Protein AF-X6LH09-F1 (afdb_monomer)

Sequence (160 aa):
MDRQKTDFEKTGRELENAKLELERIRMELEKTKHESTEANTELEKLKNELQKITLQFETSKHAEQWPEDTKAELKTTKTELERARIEMSKVRANLEKVNNESAKADIESKNDKNELKKVTTELEIASTKTKHTEKELGDAKKELGDAKEELKEVKDNLKK

Mean predicted aligned error: 7.69 Å

Secondary structure (DSSP, 8-state):
-HHHHHHHHHHHHHHHHHHHHHHHHHHHHHHHHHHHHHHHHHHHHHHHHHHHHHHHHHHHTTSS---HHHHHHHHHHHHHHHHHHHHHHHHHHHHHHHHHHHHHHHHHHHHHHHHHHHHHHHHHHHHHHHHHHHHHHHHHHHHHHHHHHHHHHHHHHTT-

Radius of gyration: 39.2 Å; Cα contacts (8 Å, |Δi|>4): 68; chains: 1; bounding box: 100×14×109 Å

Solvent-accessible surface area (backbone atoms only — not comparable to full-atom values): 8402 Å² total; per-residue (Å²): 110,69,66,60,52,52,50,46,56,49,39,52,50,50,36,50,52,36,50,54,50,42,53,53,41,51,53,52,42,54,52,41,52,50,54,45,54,52,42,51,51,52,45,54,50,42,52,52,50,47,52,52,50,50,52,53,51,61,59,34,64,76,64,88,58,79,58,67,65,60,57,50,49,51,52,49,44,53,51,50,44,51,51,43,52,52,52,43,52,52,42,52,54,50,43,53,50,44,50,55,51,44,55,50,39,53,50,50,37,52,48,35,52,51,51,41,51,50,48,50,53,53,48,52,54,48,51,53,52,50,57,50,53,54,49,53,52,50,53,52,53,49,53,55,49,52,54,52,52,54,53,49,52,55,55,57,58,76,74,111

Organism: Reticulomyxa filosa (NCBI:txid46433)

Foldseek 3Di:
DVVLVVVLVVLVVQLVVLVVVLVVLVVVLVVLVVVLVVLVVVLVVLVVVLVVLVVVQVVCVVVPDGDVVSVVVNVVSVVVNVVSVVVSVVSVVVNVVSVVVSVVSVVSSVVSVVVSVVSVVVVVVVVVVVVVVVVVVVVVVVVVVVVVVVVVVVVVVVVD

Structure (mmCIF, N/CA/C/O backbone):
data_AF-X6LH09-F1
#
_entry.id   AF-X6LH09-F1
#
loop_
_atom_site.group_PDB
_atom_site.id
_atom_site.type_symbol
_atom_site.label_atom_id
_atom_site.label_alt_id
_atom_site.label_comp_id
_atom_site.label_asym_id
_atom_site.label_entity_id
_atom_site.label_seq_id
_atom_site.pdbx_PDB_ins_code
_atom_site.Cartn_x
_atom_site.Cartn_y
_atom_site.Cartn_z
_atom_site.occupancy
_atom_site.B_iso_or_equiv
_atom_site.auth_seq_id
_atom_site.auth_comp_id
_atom_site.auth_asym_id
_atom_site.auth_atom_id
_atom_site.pdbx_PDB_model_num
ATOM 1 N N . MET A 1 1 ? -27.414 4.036 26.917 1.00 62.81 1 MET A N 1
ATOM 2 C CA . MET A 1 1 ? -27.232 2.808 26.118 1.00 62.81 1 MET A CA 1
ATOM 3 C C . MET A 1 1 ? -27.144 3.137 24.628 1.00 62.81 1 MET A C 1
ATOM 5 O O . MET A 1 1 ? -26.163 2.742 24.015 1.00 62.81 1 MET A O 1
ATOM 9 N N . ASP A 1 2 ? -28.055 3.952 24.079 1.00 78.25 2 ASP A N 1
ATOM 10 C CA . ASP A 1 2 ? -28.040 4.315 22.646 1.00 78.25 2 ASP A CA 1
ATOM 11 C C . ASP A 1 2 ? -26.740 4.967 22.167 1.00 78.25 2 ASP A C 1
ATOM 13 O O . ASP A 1 2 ? -26.177 4.521 21.178 1.00 78.25 2 ASP A O 1
ATOM 17 N N . ARG A 1 3 ? -26.196 5.942 22.908 1.00 81.94 3 ARG A N 1
ATOM 18 C CA . ARG A 1 3 ? -24.953 6.630 22.512 1.00 81.94 3 ARG A CA 1
ATOM 19 C C . ARG A 1 3 ? -23.732 5.699 22.427 1.00 81.94 3 ARG A C 1
ATOM 21 O O . ARG A 1 3 ? -22.954 5.783 21.490 1.00 81.94 3 ARG A O 1
ATOM 28 N N . GLN A 1 4 ? -23.588 4.770 23.371 1.00 83.38 4 GLN A N 1
ATOM 29 C CA . GLN A 1 4 ? -22.471 3.812 23.369 1.00 83.38 4 GLN A CA 1
ATOM 30 C C . GLN A 1 4 ? -22.614 2.771 22.257 1.00 83.38 4 GLN A C 1
ATOM 32 O O . GLN A 1 4 ? -21.624 2.358 21.660 1.00 83.38 4 GLN A O 1
ATOM 37 N N . LYS A 1 5 ? -23.852 2.365 21.955 1.00 85.12 5 LYS A N 1
ATOM 38 C CA . LYS A 1 5 ? -24.136 1.474 20.832 1.00 85.12 5 LYS A CA 1
ATOM 39 C C . LYS A 1 5 ? -23.815 2.153 19.498 1.00 85.12 5 LYS A C 1
ATOM 41 O O . LYS A 1 5 ? -23.162 1.543 18.659 1.00 85.12 5 LYS A O 1
ATOM 46 N N . THR A 1 6 ? -24.202 3.420 19.331 1.00 89.19 6 THR A N 1
ATOM 47 C CA . THR A 1 6 ? -23.868 4.186 18.123 1.00 89.19 6 THR A CA 1
ATOM 48 C C . THR A 1 6 ? -22.366 4.403 17.974 1.00 89.19 6 THR A C 1
ATOM 50 O O . THR A 1 6 ? -21.855 4.314 16.861 1.00 89.19 6 THR A O 1
ATOM 53 N N . ASP A 1 7 ? -21.648 4.637 19.076 1.00 89.06 7 ASP A N 1
ATOM 54 C CA . ASP A 1 7 ? -20.192 4.801 19.047 1.00 89.06 7 ASP A CA 1
ATOM 55 C C . ASP A 1 7 ? -19.497 3.483 18.648 1.00 89.06 7 ASP A C 1
ATOM 57 O O . ASP A 1 7 ? -18.641 3.491 17.767 1.00 89.06 7 ASP A O 1
ATOM 61 N N . PHE A 1 8 ? -19.933 2.335 19.186 1.00 90.94 8 PHE A N 1
ATOM 62 C CA . PHE A 1 8 ? -19.435 1.011 18.780 1.00 90.94 8 PHE A CA 1
ATOM 63 C C . PHE A 1 8 ? -19.670 0.722 17.289 1.00 90.94 8 PHE A C 1
ATOM 65 O O . PHE A 1 8 ? -18.760 0.287 16.582 1.00 90.94 8 PHE A O 1
ATOM 72 N N . GLU A 1 9 ? -20.883 0.982 16.793 1.00 91.94 9 GLU A N 1
ATOM 73 C CA . GLU A 1 9 ? -21.228 0.796 15.378 1.00 91.94 9 GLU A CA 1
ATOM 74 C C . GLU A 1 9 ? -20.391 1.700 14.462 1.00 91.94 9 GLU A C 1
ATOM 76 O O . GLU A 1 9 ? -19.973 1.274 13.381 1.00 91.94 9 GLU A O 1
ATOM 81 N N . LYS A 1 10 ? -20.116 2.935 14.898 1.00 91.94 10 LYS A N 1
ATOM 82 C CA . LYS A 1 10 ? -19.271 3.879 14.167 1.00 91.94 10 LYS A CA 1
ATOM 83 C C . LYS A 1 10 ? -17.823 3.390 14.092 1.00 91.94 10 LYS A C 1
ATOM 85 O O . LYS A 1 10 ? -17.309 3.263 12.983 1.00 91.94 10 LYS A O 1
ATOM 90 N N . THR A 1 11 ? -17.203 3.042 15.221 1.00 92.75 11 THR A N 1
ATOM 91 C CA . THR A 1 11 ? -15.816 2.541 15.249 1.00 92.75 11 THR A CA 1
ATOM 92 C C . THR A 1 11 ? -15.672 1.224 14.482 1.00 92.75 11 THR A C 1
ATOM 94 O O . THR A 1 11 ? -14.676 1.000 13.800 1.00 92.75 11 THR A O 1
ATOM 97 N N . GLY A 1 12 ? -16.689 0.355 14.521 1.00 93.00 12 GLY A N 1
ATOM 98 C CA . GLY A 1 12 ? -16.714 -0.865 13.714 1.00 93.00 12 GLY A CA 1
ATOM 99 C C . GLY A 1 12 ? -16.715 -0.584 12.207 1.00 93.00 12 GLY A C 1
ATOM 100 O O . GLY A 1 12 ? -16.028 -1.272 11.452 1.00 93.00 12 GLY A O 1
ATOM 101 N N . ARG A 1 13 ? -17.444 0.449 11.766 1.00 94.38 13 ARG A N 1
ATOM 102 C CA . ARG A 1 13 ? -17.461 0.883 10.361 1.00 94.38 13 ARG A CA 1
ATOM 103 C C . ARG A 1 13 ? -16.140 1.519 9.936 1.00 94.38 13 ARG A C 1
ATOM 105 O O . ARG A 1 13 ? -15.680 1.251 8.832 1.00 94.38 13 ARG A O 1
ATOM 112 N N . GLU A 1 14 ? -15.539 2.335 10.796 1.00 93.19 14 GLU A N 1
ATOM 113 C CA . GLU A 1 14 ? -14.218 2.934 10.561 1.00 93.19 14 GLU A CA 1
ATOM 114 C C . GLU A 1 14 ? -13.153 1.843 10.379 1.00 93.19 14 GLU A C 1
ATOM 116 O O . GLU A 1 14 ? -12.473 1.828 9.355 1.00 93.19 14 GLU A O 1
ATOM 121 N N . LEU A 1 15 ? -13.126 0.842 11.268 1.00 93.81 15 LEU A N 1
ATOM 122 C CA . LEU A 1 15 ? -12.226 -0.307 11.147 1.00 93.81 15 LEU A CA 1
ATOM 123 C C . LEU A 1 15 ? -12.425 -1.078 9.832 1.00 93.81 15 LEU A C 1
ATOM 125 O O . LEU A 1 15 ? -11.456 -1.549 9.238 1.00 93.81 15 LEU A O 1
ATOM 129 N N . GLU A 1 16 ? -13.669 -1.258 9.387 1.00 94.50 16 GLU A N 1
ATOM 130 C CA . GLU A 1 16 ? -13.943 -1.958 8.130 1.00 94.50 16 GLU A CA 1
ATOM 131 C C . GLU A 1 16 ? -13.476 -1.153 6.913 1.00 94.50 16 GLU A C 1
ATOM 133 O O . GLU A 1 16 ? -12.837 -1.707 6.018 1.00 94.50 16 GLU A O 1
ATOM 138 N N . ASN A 1 17 ? -13.695 0.163 6.918 1.00 92.75 17 ASN A N 1
ATOM 139 C CA . ASN A 1 17 ? -13.169 1.050 5.885 1.00 92.75 17 ASN A CA 1
ATOM 140 C C . ASN A 1 17 ? -11.632 1.016 5.840 1.00 92.75 17 ASN A C 1
ATOM 142 O O . ASN A 1 17 ? -11.061 0.902 4.757 1.00 92.75 17 ASN A O 1
ATOM 146 N N . ALA A 1 18 ? -10.961 1.039 6.997 1.00 92.50 18 ALA A N 1
ATOM 147 C CA . ALA A 1 18 ? -9.502 0.955 7.078 1.00 92.50 18 ALA A CA 1
ATOM 148 C C . ALA A 1 18 ? -8.956 -0.365 6.502 1.00 92.50 18 ALA A C 1
ATOM 150 O O . ALA A 1 18 ? -7.921 -0.377 5.836 1.00 92.50 18 ALA A O 1
ATOM 151 N N . LYS A 1 19 ? -9.658 -1.491 6.701 1.00 92.88 19 LYS A N 1
ATOM 152 C CA . LYS A 1 19 ? -9.280 -2.775 6.081 1.00 92.88 19 LYS A CA 1
ATOM 153 C C . LYS A 1 19 ? -9.436 -2.763 4.564 1.00 92.88 19 LYS A C 1
ATOM 155 O O . LYS A 1 19 ? -8.568 -3.288 3.873 1.00 92.88 19 LYS A O 1
ATOM 160 N N . LEU A 1 20 ? -10.537 -2.210 4.054 1.00 95.19 20 LEU A N 1
ATOM 161 C CA . LEU A 1 20 ? -10.768 -2.111 2.611 1.00 95.19 20 LEU A CA 1
ATOM 162 C C . LEU A 1 20 ? -9.694 -1.248 1.946 1.00 95.19 20 LEU A C 1
ATOM 164 O O . LEU A 1 20 ? -9.173 -1.612 0.893 1.00 95.19 20 LEU A O 1
ATOM 168 N N . GLU A 1 21 ? -9.320 -0.146 2.592 1.00 94.06 21 GLU A N 1
ATOM 169 C CA . GLU A 1 21 ? -8.252 0.726 2.113 1.00 94.06 21 GLU A CA 1
ATOM 170 C C . GLU A 1 21 ? -6.884 0.029 2.141 1.00 94.06 21 GLU A C 1
ATOM 172 O O . GLU A 1 21 ? -6.135 0.098 1.167 1.00 94.06 21 GLU A O 1
ATOM 177 N N . LEU A 1 22 ? -6.583 -0.729 3.200 1.00 93.12 22 LEU A N 1
ATOM 178 C CA . LEU A 1 22 ? -5.387 -1.573 3.255 1.00 93.12 22 LEU A CA 1
ATOM 179 C C . LEU A 1 22 ? -5.322 -2.578 2.103 1.00 93.12 22 LEU A C 1
ATOM 181 O O . LEU A 1 22 ? -4.263 -2.765 1.506 1.00 93.12 22 LEU A O 1
ATOM 185 N N . GLU A 1 23 ? -6.440 -3.224 1.780 1.00 95.00 23 GLU A N 1
ATOM 186 C CA . GLU A 1 23 ? -6.493 -4.185 0.681 1.00 95.00 23 GLU A CA 1
ATOM 187 C C . GLU A 1 23 ? -6.287 -3.499 -0.676 1.00 95.00 23 GLU A C 1
ATOM 189 O O . GLU A 1 23 ? -5.530 -3.990 -1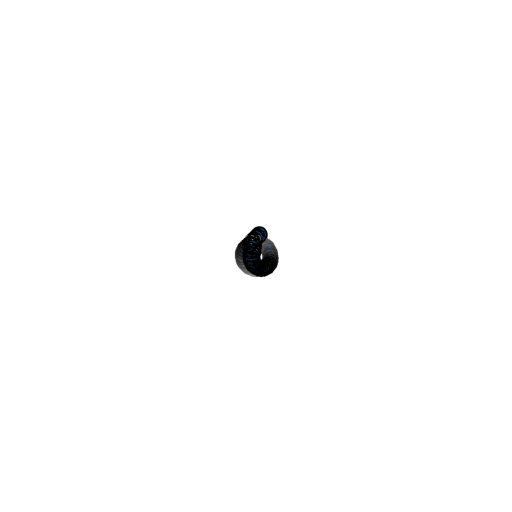.516 1.00 95.00 23 GLU A O 1
ATOM 194 N N . ARG A 1 24 ? -6.873 -2.310 -0.867 1.00 95.12 24 ARG A N 1
ATOM 195 C CA . ARG A 1 24 ? -6.644 -1.474 -2.053 1.00 95.12 24 ARG A CA 1
ATOM 196 C C . ARG A 1 24 ? -5.160 -1.137 -2.221 1.00 95.12 24 ARG A C 1
ATOM 198 O O . ARG A 1 24 ? -4.606 -1.352 -3.299 1.00 95.12 24 ARG A O 1
ATOM 205 N N . ILE A 1 25 ? -4.508 -0.674 -1.155 1.00 94.31 25 ILE A N 1
ATOM 206 C CA . ILE A 1 25 ? -3.083 -0.315 -1.170 1.00 94.31 25 ILE A CA 1
ATOM 207 C C . ILE A 1 25 ? -2.204 -1.545 -1.443 1.00 94.31 25 ILE A C 1
ATOM 209 O O . ILE A 1 25 ? -1.231 -1.455 -2.192 1.00 94.31 25 ILE A O 1
ATOM 213 N N . ARG A 1 26 ? -2.549 -2.722 -0.904 1.00 93.19 26 ARG A N 1
ATOM 214 C CA . ARG A 1 26 ? -1.827 -3.975 -1.194 1.00 93.19 26 ARG A CA 1
ATOM 215 C C . ARG A 1 26 ? -1.900 -4.361 -2.665 1.00 93.19 26 ARG A C 1
ATOM 217 O O . ARG A 1 26 ? -0.881 -4.746 -3.235 1.00 93.19 26 ARG A O 1
ATOM 224 N N . MET A 1 27 ? -3.068 -4.230 -3.292 1.00 95.88 27 MET A N 1
ATOM 225 C CA . MET A 1 27 ? -3.200 -4.472 -4.731 1.00 95.88 27 MET A CA 1
ATOM 226 C C . MET A 1 27 ? -2.338 -3.499 -5.550 1.00 95.88 27 MET A C 1
ATOM 228 O O . MET A 1 27 ? -1.666 -3.917 -6.493 1.00 95.88 27 MET A O 1
ATOM 232 N N . GLU A 1 28 ? -2.302 -2.217 -5.176 1.00 95.50 28 GLU A N 1
ATOM 233 C CA . GLU A 1 28 ? -1.439 -1.221 -5.829 1.00 95.50 28 GLU A CA 1
ATOM 234 C C . GLU A 1 28 ? 0.051 -1.519 -5.638 1.00 95.50 28 GLU A C 1
ATOM 236 O O . GLU A 1 28 ? 0.846 -1.348 -6.569 1.00 95.50 28 GLU A O 1
ATOM 241 N N . LEU A 1 29 ? 0.436 -2.023 -4.464 1.00 93.19 29 LEU A N 1
ATOM 242 C CA . LEU A 1 29 ? 1.803 -2.439 -4.178 1.00 93.19 29 LEU A CA 1
ATOM 243 C C . LEU A 1 29 ? 2.236 -3.595 -5.083 1.00 93.19 29 LEU A C 1
ATOM 245 O O . LEU A 1 29 ? 3.308 -3.533 -5.685 1.00 93.19 29 LEU A O 1
ATOM 249 N N . GLU A 1 30 ? 1.409 -4.633 -5.204 1.00 94.56 30 GLU A N 1
ATOM 250 C CA . GLU A 1 30 ? 1.702 -5.779 -6.072 1.00 94.56 30 GLU A CA 1
ATOM 251 C C . GLU A 1 30 ? 1.782 -5.370 -7.544 1.00 94.56 30 GLU A C 1
ATOM 253 O O . GLU A 1 30 ? 2.718 -5.764 -8.244 1.00 94.56 30 GLU A O 1
ATOM 258 N N . LYS A 1 31 ? 0.884 -4.489 -7.998 1.00 94.88 31 LYS A N 1
ATOM 259 C CA . LYS A 1 31 ? 0.963 -3.911 -9.344 1.00 94.88 31 LYS A CA 1
ATOM 260 C C . LYS A 1 31 ? 2.287 -3.169 -9.565 1.00 94.88 31 LYS A C 1
ATOM 262 O O . LYS A 1 31 ? 2.972 -3.417 -10.553 1.00 94.88 31 LYS A O 1
ATOM 267 N N . THR A 1 32 ? 2.689 -2.314 -8.626 1.00 91.12 32 THR A N 1
ATOM 268 C CA . THR A 1 32 ? 3.927 -1.523 -8.742 1.00 91.12 32 THR A CA 1
ATOM 269 C C . THR A 1 32 ? 5.179 -2.410 -8.709 1.00 91.12 32 THR A C 1
ATOM 271 O O . THR A 1 32 ? 6.162 -2.146 -9.404 1.00 91.12 32 THR A O 1
ATOM 274 N N . LYS A 1 33 ? 5.164 -3.503 -7.931 1.00 93.06 33 LYS A N 1
ATOM 275 C CA . LYS A 1 33 ? 6.239 -4.510 -7.951 1.00 93.06 33 LYS A CA 1
ATOM 276 C C . LYS A 1 33 ? 6.346 -5.185 -9.313 1.00 93.06 33 LYS A C 1
ATOM 278 O O . LYS A 1 33 ? 7.461 -5.354 -9.802 1.00 93.06 33 LYS A O 1
ATOM 283 N N . HIS A 1 34 ? 5.214 -5.538 -9.919 1.00 94.88 34 HIS A N 1
ATOM 284 C CA . HIS A 1 34 ? 5.189 -6.125 -11.254 1.00 94.88 34 HIS A CA 1
ATOM 285 C C . HIS A 1 34 ? 5.784 -5.169 -12.297 1.00 94.88 34 HIS A C 1
ATOM 287 O O . HIS A 1 34 ? 6.733 -5.543 -12.984 1.00 94.88 34 HIS A O 1
ATOM 293 N N . GLU A 1 35 ? 5.336 -3.909 -12.314 1.00 93.44 35 GLU A N 1
ATOM 294 C CA . GLU A 1 35 ? 5.876 -2.853 -13.189 1.00 93.44 35 GLU A CA 1
ATOM 295 C C . GLU A 1 35 ? 7.401 -2.676 -12.993 1.00 93.44 35 GLU A C 1
ATOM 297 O O . GLU A 1 35 ? 8.154 -2.498 -13.951 1.00 93.44 35 GLU A O 1
ATOM 302 N N . SER A 1 36 ? 7.900 -2.801 -11.756 1.00 91.00 36 SER A N 1
ATOM 303 C CA . SER A 1 36 ? 9.340 -2.756 -11.442 1.00 91.00 36 SER A CA 1
ATOM 304 C C . SER A 1 36 ? 10.120 -3.942 -12.022 1.00 91.00 36 SER A C 1
ATOM 306 O O . SER A 1 36 ? 11.246 -3.784 -12.504 1.00 91.00 36 SER A O 1
ATOM 308 N N . THR A 1 37 ? 9.542 -5.146 -11.995 1.00 94.12 37 THR A N 1
ATOM 309 C CA . THR A 1 37 ? 10.138 -6.336 -12.620 1.00 94.12 37 THR A CA 1
ATOM 310 C C . THR A 1 37 ? 10.194 -6.203 -14.143 1.00 94.12 37 THR A C 1
ATOM 312 O O . THR A 1 37 ? 11.217 -6.542 -14.747 1.00 94.1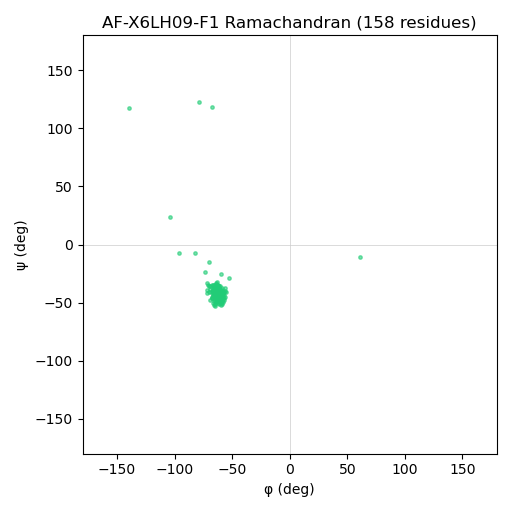2 37 THR A O 1
ATOM 315 N N . GLU A 1 38 ? 9.140 -5.675 -14.765 1.00 93.38 38 GLU A N 1
ATOM 316 C CA . GLU A 1 38 ? 9.099 -5.427 -16.209 1.00 93.38 38 GLU A CA 1
ATOM 317 C C . GLU A 1 38 ? 10.148 -4.391 -16.633 1.00 93.38 38 GLU A C 1
ATOM 319 O O . GLU A 1 38 ? 10.958 -4.673 -17.519 1.00 93.38 38 GLU A O 1
ATOM 324 N N . ALA A 1 39 ? 10.228 -3.253 -15.932 1.00 88.62 39 ALA A N 1
ATOM 325 C CA . ALA A 1 39 ? 11.217 -2.208 -16.205 1.00 88.62 39 ALA A CA 1
ATOM 326 C C . ALA A 1 39 ? 12.668 -2.713 -16.068 1.00 88.62 39 ALA A C 1
ATOM 328 O O . ALA A 1 39 ? 13.522 -2.415 -16.906 1.00 88.62 39 ALA A O 1
ATOM 329 N N . ASN A 1 40 ? 12.958 -3.534 -15.050 1.00 90.50 40 ASN A N 1
ATOM 330 C CA . ASN A 1 40 ? 14.267 -4.183 -14.907 1.00 90.50 40 ASN A CA 1
ATOM 331 C C . ASN A 1 40 ? 14.580 -5.116 -16.086 1.00 90.50 40 ASN A C 1
ATOM 333 O O . ASN A 1 40 ? 15.713 -5.161 -16.567 1.00 90.50 40 ASN A O 1
ATOM 337 N N . THR A 1 41 ? 13.582 -5.871 -16.545 1.00 93.75 41 THR A N 1
ATOM 338 C CA . THR A 1 41 ? 13.744 -6.804 -17.665 1.00 93.75 41 THR A CA 1
ATOM 339 C C . THR A 1 41 ? 14.043 -6.054 -18.964 1.00 93.75 41 THR A C 1
ATOM 341 O O . THR A 1 41 ? 14.909 -6.472 -19.731 1.00 93.75 41 THR A O 1
ATOM 344 N N . GLU A 1 42 ? 13.362 -4.933 -19.211 1.00 91.94 42 GLU A N 1
ATOM 345 C CA . GLU A 1 42 ? 13.624 -4.062 -20.362 1.00 91.94 42 GLU A CA 1
ATOM 346 C C . GLU A 1 42 ? 15.029 -3.440 -20.303 1.00 91.94 42 GLU A C 1
ATOM 348 O O . GLU A 1 42 ? 15.758 -3.468 -21.297 1.00 91.94 42 GLU A O 1
ATOM 353 N N . LEU A 1 43 ? 15.464 -2.977 -19.126 1.00 89.62 43 LEU A N 1
ATOM 354 C CA . LEU A 1 43 ? 16.819 -2.458 -18.923 1.00 89.62 43 LEU A CA 1
ATOM 355 C C . LEU A 1 43 ? 17.910 -3.479 -19.264 1.00 89.62 43 LEU A C 1
ATOM 357 O O . LEU A 1 43 ? 18.878 -3.135 -19.946 1.00 89.62 43 LEU A O 1
ATOM 361 N N . GLU A 1 44 ? 17.776 -4.725 -18.804 1.00 93.56 44 GLU A N 1
ATOM 362 C CA . GLU A 1 44 ? 18.761 -5.768 -19.110 1.00 93.56 44 GLU A CA 1
ATOM 363 C C . GLU A 1 44 ? 18.757 -6.140 -20.602 1.00 93.56 44 GLU A C 1
ATOM 365 O O . GLU A 1 44 ? 19.824 -6.363 -21.176 1.00 93.56 44 GLU A O 1
ATOM 370 N N . LYS A 1 45 ? 17.596 -6.122 -21.275 1.00 92.75 45 LYS A N 1
ATOM 371 C CA . LYS A 1 45 ? 17.527 -6.301 -22.738 1.00 92.75 45 LYS A CA 1
ATOM 372 C C . LYS A 1 45 ? 18.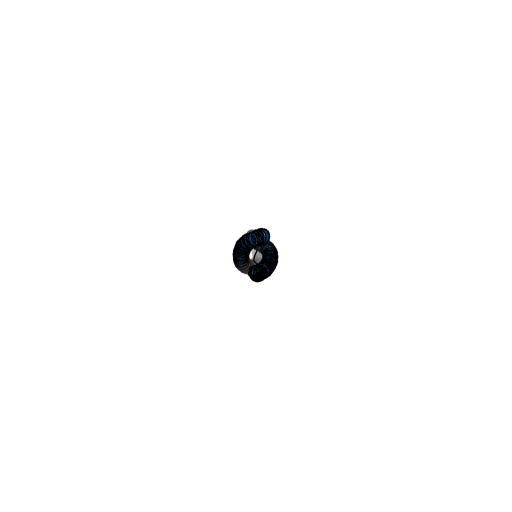295 -5.203 -23.479 1.00 92.75 45 LYS A C 1
ATOM 374 O O . LYS A 1 45 ? 19.174 -5.531 -24.274 1.00 92.75 45 LYS A O 1
ATOM 379 N N . LEU A 1 46 ? 18.034 -3.931 -23.167 1.00 89.06 46 LEU A N 1
ATOM 380 C CA . LEU A 1 46 ? 18.706 -2.786 -23.800 1.00 89.06 46 LEU A CA 1
ATOM 381 C C . LEU A 1 46 ? 20.216 -2.780 -23.533 1.00 89.06 46 LEU A C 1
ATOM 383 O O . LEU A 1 46 ? 21.015 -2.429 -24.399 1.00 89.06 46 LEU A O 1
ATOM 387 N N . LYS A 1 47 ? 20.640 -3.206 -22.340 1.00 90.81 47 LYS A N 1
ATOM 388 C CA . LYS A 1 47 ? 22.059 -3.347 -21.994 1.00 90.81 47 LYS A CA 1
ATOM 389 C C . LYS A 1 47 ? 22.748 -4.435 -22.822 1.00 90.81 47 LYS A C 1
ATOM 391 O O . LYS A 1 47 ? 23.864 -4.212 -23.292 1.00 90.81 47 LYS A O 1
ATOM 396 N N . ASN A 1 48 ? 22.094 -5.578 -23.026 1.00 93.69 48 ASN A N 1
ATOM 397 C CA . ASN A 1 48 ? 22.615 -6.654 -23.873 1.00 93.69 48 ASN A CA 1
ATOM 398 C C . ASN A 1 48 ? 22.686 -6.234 -25.349 1.00 93.69 48 ASN A C 1
ATOM 400 O O . ASN A 1 48 ? 23.672 -6.516 -26.029 1.00 93.69 48 ASN A O 1
ATOM 404 N N . GLU A 1 49 ? 21.673 -5.521 -25.841 1.00 92.50 49 GLU A N 1
ATOM 405 C CA . GLU A 1 49 ? 21.662 -4.964 -27.196 1.00 92.50 49 GLU A CA 1
ATOM 406 C C . GLU A 1 49 ? 22.791 -3.947 -27.398 1.00 92.50 49 GLU A C 1
ATOM 408 O O . GLU A 1 49 ? 23.564 -4.057 -28.350 1.00 92.50 49 GLU A O 1
ATOM 413 N N . LEU A 1 50 ? 22.984 -3.043 -26.433 1.00 90.12 50 LEU A N 1
ATOM 414 C CA . LEU A 1 50 ? 24.090 -2.090 -26.438 1.00 90.12 50 LEU A CA 1
ATOM 415 C C . LEU A 1 50 ? 25.454 -2.793 -26.485 1.00 90.12 50 LEU A C 1
ATOM 417 O O . LEU A 1 50 ? 26.337 -2.365 -27.230 1.00 90.12 50 LEU A O 1
ATOM 421 N N . GLN A 1 51 ? 25.640 -3.871 -25.714 1.00 92.31 51 GLN A N 1
ATOM 422 C CA . GLN A 1 51 ? 26.864 -4.679 -25.760 1.00 92.31 51 GLN A CA 1
ATOM 423 C C . GLN A 1 51 ? 27.074 -5.312 -27.138 1.00 92.31 51 GLN A C 1
ATOM 425 O O . GLN A 1 51 ? 28.179 -5.245 -27.675 1.00 92.31 51 GLN A O 1
ATOM 430 N N . LYS A 1 52 ? 26.022 -5.878 -27.739 1.00 90.38 52 LYS A N 1
ATOM 431 C CA . LYS A 1 52 ? 26.090 -6.490 -29.071 1.00 90.38 52 LYS A CA 1
ATOM 432 C C . LYS A 1 52 ? 26.474 -5.469 -30.144 1.00 90.38 52 LYS A C 1
ATOM 434 O O . LYS A 1 52 ? 27.388 -5.738 -30.921 1.00 90.38 52 LYS A O 1
ATOM 439 N N . ILE A 1 53 ? 25.830 -4.301 -30.159 1.00 87.50 53 ILE A N 1
ATOM 440 C CA . ILE A 1 53 ? 26.136 -3.220 -31.110 1.00 87.50 53 ILE A CA 1
ATOM 441 C C . ILE A 1 53 ? 27.562 -2.705 -30.889 1.00 87.50 53 ILE A C 1
ATOM 443 O O . ILE A 1 53 ? 28.291 -2.466 -31.848 1.00 87.50 53 ILE A O 1
ATOM 447 N N . THR A 1 54 ? 28.004 -2.594 -29.633 1.00 87.06 54 THR A N 1
ATOM 448 C CA . THR A 1 54 ? 29.380 -2.182 -29.308 1.00 87.06 54 THR A CA 1
ATOM 449 C C . THR A 1 54 ? 30.406 -3.181 -29.852 1.00 87.06 54 THR A C 1
ATOM 451 O O . THR A 1 54 ? 31.374 -2.769 -30.483 1.00 87.06 54 THR A O 1
ATOM 454 N N . LEU A 1 55 ? 30.171 -4.487 -29.703 1.00 87.94 55 LEU A N 1
ATOM 455 C CA . LEU A 1 55 ? 31.040 -5.527 -30.268 1.00 87.94 55 LEU A CA 1
ATOM 456 C C . LEU A 1 55 ? 31.046 -5.514 -31.804 1.00 87.94 55 LEU A C 1
ATOM 458 O O . LEU A 1 55 ? 32.102 -5.647 -32.424 1.00 87.94 55 LEU A O 1
ATOM 462 N N . GLN A 1 56 ? 29.886 -5.335 -32.442 1.00 84.38 56 GLN A N 1
ATOM 463 C CA . GLN A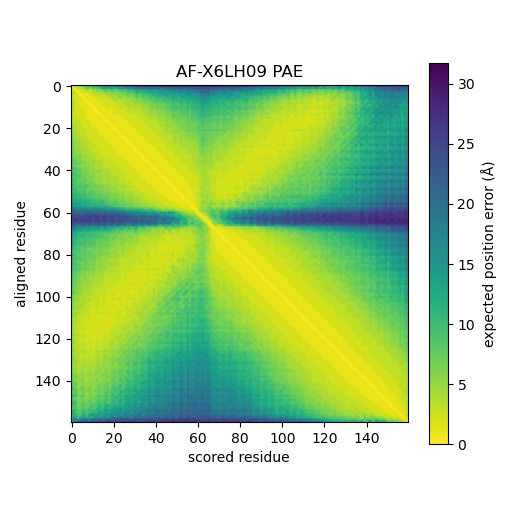 1 56 ? 29.793 -5.189 -33.901 1.00 84.38 56 GLN A CA 1
ATOM 464 C C . GLN A 1 56 ? 30.566 -3.963 -34.395 1.00 84.38 56 GLN A C 1
ATOM 466 O O . GLN A 1 56 ? 31.264 -4.018 -35.408 1.00 84.38 56 GLN A O 1
ATOM 471 N N . PHE A 1 57 ? 30.486 -2.866 -33.650 1.00 79.69 57 PHE A N 1
ATOM 472 C CA . PHE A 1 57 ? 31.224 -1.648 -33.931 1.00 79.69 57 PHE A CA 1
ATOM 473 C C . PHE A 1 57 ? 32.741 -1.842 -33.774 1.00 79.69 57 PHE A C 1
ATOM 475 O O . PHE A 1 57 ? 33.505 -1.441 -34.651 1.00 79.69 57 PHE A O 1
ATOM 482 N N . GLU A 1 58 ? 33.196 -2.502 -32.705 1.00 82.62 58 GLU A N 1
ATOM 483 C CA . GLU A 1 58 ? 34.615 -2.818 -32.481 1.00 82.62 58 GLU A CA 1
ATOM 484 C C . GLU A 1 58 ? 35.184 -3.760 -33.549 1.00 82.62 58 GLU A C 1
ATOM 486 O O . GLU A 1 58 ? 36.282 -3.531 -34.054 1.00 82.62 58 GLU A O 1
ATOM 491 N N . THR A 1 59 ? 34.427 -4.782 -33.950 1.00 79.69 59 THR A N 1
ATOM 492 C CA . THR A 1 59 ? 34.839 -5.720 -35.008 1.00 79.69 59 THR A CA 1
ATOM 493 C C . THR A 1 59 ? 34.863 -5.061 -36.389 1.00 79.69 59 THR A C 1
ATOM 495 O O . THR A 1 59 ? 35.799 -5.285 -37.153 1.00 79.69 59 THR A O 1
ATOM 498 N N . SER A 1 60 ? 33.907 -4.176 -36.689 1.00 71.00 60 SER A N 1
ATOM 499 C CA . SER A 1 60 ? 33.856 -3.432 -37.960 1.00 71.00 60 SER A CA 1
ATOM 500 C C . SER A 1 60 ? 34.907 -2.322 -38.047 1.00 71.00 60 SER A C 1
ATOM 502 O O . SER A 1 60 ? 35.338 -1.957 -39.138 1.00 71.00 60 SER A O 1
ATOM 504 N N . LYS A 1 61 ? 35.399 -1.815 -36.907 1.00 61.66 61 LYS A N 1
ATOM 505 C CA . LYS A 1 61 ? 36.512 -0.851 -36.859 1.00 61.66 61 LYS A CA 1
ATOM 506 C C . LYS A 1 61 ? 37.798 -1.404 -37.487 1.00 61.66 61 LYS A C 1
ATOM 508 O O . LYS A 1 61 ? 38.613 -0.620 -37.965 1.00 61.66 61 LYS A O 1
ATOM 513 N N . HIS A 1 62 ? 37.963 -2.726 -37.516 1.00 59.12 62 HIS A N 1
ATOM 514 C CA . HIS A 1 62 ? 39.082 -3.397 -38.181 1.00 59.12 62 HIS A CA 1
ATOM 515 C C . HIS A 1 62 ? 38.890 -3.581 -39.699 1.00 59.12 62 HIS A C 1
ATOM 517 O O . HIS A 1 62 ? 39.838 -3.977 -40.369 1.00 59.12 62 HIS A O 1
ATOM 523 N N . ALA A 1 63 ? 37.709 -3.271 -40.250 1.00 60.09 63 ALA A N 1
ATOM 524 C CA . ALA A 1 63 ? 37.338 -3.492 -41.652 1.00 60.09 63 ALA A CA 1
ATOM 525 C C . ALA A 1 63 ? 37.348 -2.210 -42.526 1.00 60.09 63 ALA A C 1
ATOM 527 O O . ALA A 1 63 ? 36.675 -2.154 -43.547 1.00 60.09 63 ALA A O 1
ATOM 528 N N . GLU A 1 64 ? 38.102 -1.175 -42.133 1.00 56.69 64 GLU A N 1
ATOM 529 C CA . GLU A 1 64 ? 38.315 0.109 -42.849 1.00 56.69 64 GLU A CA 1
ATOM 530 C C . GLU A 1 64 ? 37.089 1.007 -43.121 1.00 56.69 64 GLU A C 1
ATOM 532 O O . GLU A 1 64 ? 37.277 2.185 -43.427 1.00 56.69 64 GLU A O 1
ATOM 537 N N . GLN A 1 65 ? 35.847 0.557 -42.913 1.00 59.41 65 GLN A N 1
ATOM 538 C CA . GLN A 1 65 ? 34.669 1.401 -43.134 1.00 59.41 65 GLN A CA 1
ATOM 539 C C . GLN A 1 65 ? 33.609 1.208 -42.048 1.00 59.41 65 GLN A C 1
ATOM 541 O O . GLN A 1 65 ? 33.072 0.122 -41.855 1.00 59.41 65 GLN A O 1
ATOM 546 N N . TRP A 1 66 ? 33.318 2.281 -41.308 1.00 66.06 66 TRP A N 1
ATOM 547 C CA . TRP A 1 66 ? 32.246 2.294 -40.315 1.00 66.06 66 TRP A CA 1
ATOM 548 C C . TRP A 1 66 ? 30.908 2.477 -41.034 1.00 66.06 66 TRP A C 1
ATOM 550 O O . TRP A 1 66 ? 30.738 3.499 -41.704 1.00 66.06 66 TRP A O 1
ATOM 560 N N . PRO A 1 67 ? 29.938 1.561 -40.887 1.00 75.00 67 PRO A N 1
ATOM 561 C CA . PRO A 1 67 ? 28.585 1.827 -41.349 1.00 75.00 67 PRO A CA 1
ATOM 562 C C . PRO A 1 67 ? 27.997 2.944 -40.476 1.00 75.00 67 PRO A C 1
ATOM 564 O O . PRO A 1 67 ? 27.884 2.785 -39.258 1.00 75.00 67 PRO A O 1
ATOM 567 N N . GLU A 1 68 ? 27.636 4.086 -41.068 1.00 81.44 68 GLU A N 1
ATOM 568 C CA . GLU A 1 68 ? 26.930 5.171 -40.357 1.00 81.44 68 GLU A CA 1
ATOM 569 C C . GLU A 1 68 ? 25.663 4.649 -39.652 1.00 81.44 68 GLU A C 1
ATOM 571 O O . GLU A 1 68 ? 25.316 5.121 -38.568 1.00 81.44 68 GLU A O 1
ATOM 576 N N . ASP A 1 69 ? 25.056 3.590 -40.193 1.00 80.50 69 ASP A N 1
ATOM 577 C CA . ASP A 1 69 ? 23.924 2.873 -39.606 1.00 80.50 69 ASP A CA 1
ATOM 578 C C . ASP A 1 69 ? 24.240 2.308 -38.209 1.00 80.50 69 ASP A C 1
ATOM 580 O O . ASP A 1 69 ? 23.481 2.542 -37.273 1.00 80.50 69 ASP A O 1
ATOM 584 N N . THR A 1 70 ? 25.397 1.661 -38.006 1.00 83.56 70 THR A N 1
ATOM 585 C CA . THR A 1 70 ? 25.791 1.107 -36.692 1.00 83.56 70 THR A CA 1
ATOM 586 C C . THR A 1 70 ? 26.018 2.209 -35.656 1.00 83.56 70 THR A C 1
ATOM 588 O O . THR A 1 70 ? 25.726 2.052 -34.470 1.00 83.56 70 THR A O 1
ATOM 591 N N . LYS A 1 71 ? 26.533 3.365 -36.087 1.00 83.62 71 LYS A N 1
ATOM 592 C CA . LYS A 1 71 ? 26.730 4.529 -35.213 1.00 83.62 71 LYS A CA 1
ATOM 593 C C . LYS A 1 71 ? 25.398 5.179 -34.835 1.00 83.62 71 LYS A C 1
ATOM 595 O O . LYS A 1 71 ? 25.237 5.608 -33.688 1.00 83.62 71 LYS A O 1
ATOM 600 N N . ALA A 1 72 ? 24.462 5.252 -35.781 1.00 87.25 72 ALA A N 1
ATOM 601 C CA . ALA A 1 72 ? 23.103 5.711 -35.533 1.00 87.25 72 ALA A CA 1
ATOM 602 C C . ALA A 1 72 ? 22.377 4.772 -34.557 1.00 87.25 72 ALA A C 1
ATOM 604 O O . ALA A 1 72 ? 21.829 5.249 -33.565 1.00 87.25 72 ALA A O 1
ATOM 605 N N . GLU A 1 73 ? 22.467 3.458 -34.767 1.00 88.62 73 GLU A N 1
ATOM 606 C CA . GLU A 1 73 ? 21.888 2.431 -33.893 1.00 88.62 73 GLU A CA 1
ATOM 607 C C . GLU A 1 73 ? 22.456 2.526 -32.468 1.00 88.62 73 GLU A C 1
ATOM 609 O O . GLU A 1 73 ? 21.701 2.667 -31.511 1.00 88.62 73 GLU A O 1
ATOM 614 N N . LEU A 1 74 ? 23.785 2.627 -32.317 1.00 87.50 74 LEU A N 1
ATOM 615 C CA . LEU A 1 74 ? 24.439 2.821 -31.016 1.00 87.50 74 LEU A CA 1
ATOM 616 C C . LEU A 1 74 ? 23.930 4.067 -30.272 1.00 87.50 74 LEU A C 1
ATOM 618 O O . LEU A 1 74 ? 23.790 4.056 -29.045 1.00 87.50 74 LEU A O 1
ATOM 622 N N . LYS A 1 75 ? 23.699 5.169 -30.995 1.00 90.00 75 LYS A N 1
ATOM 623 C CA . LYS A 1 75 ? 23.160 6.403 -30.411 1.00 90.00 75 LYS A CA 1
ATOM 624 C C . LYS A 1 75 ? 21.716 6.197 -29.952 1.00 90.00 75 LYS A C 1
ATOM 626 O O . LYS A 1 75 ? 21.398 6.593 -28.832 1.00 90.00 75 LYS A O 1
ATOM 631 N N . THR A 1 76 ? 20.887 5.559 -30.775 1.00 92.19 76 THR A N 1
ATOM 632 C CA . THR A 1 76 ? 19.491 5.236 -30.453 1.00 92.19 76 THR A CA 1
ATOM 633 C C . THR A 1 76 ? 19.400 4.344 -29.217 1.00 92.19 76 THR A C 1
ATOM 635 O O . THR A 1 76 ? 18.773 4.749 -28.239 1.00 92.19 76 THR A O 1
ATOM 638 N N . THR A 1 77 ? 20.127 3.222 -29.173 1.00 88.88 77 THR A N 1
ATOM 639 C CA . THR A 1 77 ? 20.113 2.297 -28.026 1.00 88.88 77 THR A CA 1
ATOM 640 C C . THR A 1 77 ? 20.587 2.971 -26.735 1.00 88.88 77 THR A C 1
ATOM 642 O O . THR A 1 77 ? 20.049 2.716 -25.659 1.00 88.88 77 THR A O 1
ATOM 645 N N . LYS A 1 78 ? 21.569 3.885 -26.801 1.00 89.00 78 LYS A N 1
ATOM 646 C CA . LYS A 1 78 ? 21.982 4.681 -25.627 1.00 89.00 78 LYS A CA 1
ATOM 647 C C . LYS A 1 78 ? 20.867 5.597 -25.126 1.00 89.00 78 LYS A C 1
ATOM 649 O O . LYS A 1 78 ? 20.679 5.710 -23.916 1.00 89.00 78 LYS A O 1
ATOM 654 N N . THR A 1 79 ? 20.149 6.258 -26.033 1.00 94.69 79 THR A N 1
ATOM 655 C CA . THR A 1 79 ? 19.010 7.114 -25.677 1.00 94.69 79 THR A CA 1
ATOM 656 C C . THR A 1 79 ? 17.869 6.300 -25.067 1.00 94.69 79 THR A C 1
ATOM 658 O O . THR A 1 79 ? 17.300 6.717 -24.058 1.00 94.69 79 THR A O 1
ATOM 661 N N . GLU A 1 80 ? 17.566 5.126 -25.618 1.00 90.81 80 GLU A N 1
ATOM 662 C CA . GLU A 1 80 ? 16.543 4.219 -25.084 1.00 90.81 80 GLU A CA 1
ATOM 663 C C . GLU A 1 80 ? 16.920 3.678 -23.704 1.00 90.81 80 GLU A C 1
ATOM 665 O O . GLU A 1 80 ? 16.093 3.709 -22.791 1.00 90.81 80 GLU A O 1
ATOM 670 N N . LEU A 1 81 ? 18.181 3.278 -23.507 1.00 88.50 81 LEU A N 1
ATOM 671 C CA . LEU A 1 81 ? 18.686 2.834 -22.207 1.00 88.50 81 LEU A CA 1
ATOM 672 C C . LEU A 1 81 ? 18.546 3.928 -21.139 1.00 88.50 81 LEU A C 1
ATOM 674 O O . LEU A 1 81 ? 18.147 3.641 -20.011 1.00 88.50 81 LEU A O 1
ATOM 678 N N . GLU A 1 82 ? 18.853 5.181 -21.479 1.00 93.38 82 GLU A N 1
ATOM 679 C CA . GLU A 1 82 ? 18.688 6.299 -20.548 1.00 93.38 82 GLU A CA 1
ATOM 680 C C . GLU A 1 82 ? 17.210 6.555 -20.225 1.00 93.38 82 GLU A C 1
ATOM 682 O O . GLU A 1 82 ? 16.852 6.741 -19.061 1.00 93.38 82 GLU A O 1
ATOM 687 N N . ARG A 1 83 ? 16.320 6.469 -21.223 1.00 90.50 83 ARG A N 1
ATOM 688 C CA . ARG A 1 83 ? 14.872 6.572 -20.993 1.00 90.50 83 ARG A CA 1
ATOM 689 C C . ARG A 1 83 ? 14.376 5.474 -20.052 1.00 90.50 83 ARG A C 1
ATOM 691 O O . ARG A 1 83 ? 13.662 5.774 -19.098 1.00 90.50 83 ARG A O 1
ATOM 698 N N . ALA A 1 84 ? 14.794 4.230 -20.273 1.00 86.94 84 ALA A N 1
ATOM 699 C CA . ALA A 1 84 ? 14.435 3.104 -19.417 1.00 86.94 84 ALA A CA 1
ATOM 700 C C . ALA A 1 84 ? 14.950 3.285 -17.977 1.00 86.94 84 ALA A C 1
ATOM 702 O O . ALA A 1 84 ? 14.245 2.961 -17.023 1.00 86.94 84 ALA A O 1
ATOM 703 N N . ARG A 1 85 ? 16.138 3.878 -17.781 1.00 89.00 85 ARG A N 1
ATOM 704 C CA . ARG A 1 85 ? 16.660 4.206 -16.439 1.00 89.00 85 ARG A CA 1
ATOM 705 C C . ARG A 1 85 ? 15.811 5.252 -15.723 1.00 89.00 85 ARG A C 1
ATOM 707 O O . ARG A 1 85 ? 15.575 5.123 -14.521 1.00 89.00 85 ARG A O 1
ATOM 714 N N . ILE A 1 86 ? 15.349 6.270 -16.446 1.00 93.94 86 ILE A N 1
ATOM 715 C CA . ILE A 1 86 ? 14.452 7.295 -15.901 1.00 93.94 86 ILE A CA 1
ATOM 716 C C . ILE A 1 86 ? 13.118 6.665 -15.483 1.00 93.94 86 ILE A C 1
ATOM 718 O O . ILE A 1 86 ? 12.660 6.914 -14.367 1.00 93.94 86 ILE A O 1
ATOM 722 N N . GLU A 1 87 ? 12.518 5.823 -16.325 1.00 90.56 87 GLU A N 1
ATOM 723 C CA . GLU A 1 87 ? 11.271 5.122 -15.985 1.00 90.56 87 GLU A CA 1
ATOM 724 C C . GLU A 1 87 ? 11.450 4.182 -14.783 1.00 90.56 87 GLU A C 1
ATOM 726 O O . GLU A 1 87 ? 10.671 4.239 -13.833 1.00 90.56 87 GLU A O 1
ATOM 731 N N . MET A 1 88 ? 12.543 3.416 -14.736 1.00 88.69 88 MET A N 1
ATOM 732 C CA . MET A 1 88 ? 12.910 2.588 -13.581 1.00 88.69 88 MET A CA 1
ATOM 733 C C . MET A 1 88 ? 12.996 3.408 -12.281 1.00 88.69 88 MET A C 1
ATOM 735 O O . MET A 1 88 ? 12.552 2.961 -11.222 1.00 88.69 88 MET A O 1
ATOM 739 N N . SER A 1 89 ? 13.561 4.617 -12.347 1.00 92.62 89 SER A N 1
ATOM 740 C CA . SER A 1 89 ? 13.643 5.529 -11.201 1.00 92.62 89 SER A CA 1
ATOM 741 C C . SER A 1 89 ? 12.255 5.977 -10.728 1.00 92.62 89 SER A C 1
ATOM 743 O O . SER A 1 89 ? 11.968 5.937 -9.530 1.00 92.62 89 SER A O 1
ATOM 745 N N . LYS A 1 90 ? 11.354 6.319 -11.660 1.00 93.00 90 LYS A N 1
ATOM 746 C CA . LYS A 1 90 ? 9.962 6.681 -11.342 1.00 93.00 90 LYS A CA 1
ATOM 747 C C . LYS A 1 90 ? 9.206 5.524 -10.691 1.00 93.00 90 LYS A C 1
ATOM 749 O O . LYS A 1 90 ? 8.540 5.732 -9.680 1.00 93.00 90 LYS A O 1
ATOM 754 N N . VAL A 1 91 ? 9.345 4.306 -11.220 1.00 90.75 91 VAL A N 1
ATOM 755 C CA . VAL A 1 91 ? 8.701 3.113 -10.647 1.00 90.75 91 VAL A CA 1
ATOM 756 C C . VAL A 1 91 ? 9.202 2.849 -9.224 1.00 90.75 91 VAL A C 1
ATOM 758 O O . VAL A 1 91 ? 8.401 2.575 -8.333 1.00 90.75 91 VAL A O 1
ATOM 761 N N . ARG A 1 92 ? 10.508 3.003 -8.962 1.00 90.69 92 ARG A N 1
ATOM 762 C CA . ARG A 1 92 ? 11.061 2.882 -7.599 1.00 90.69 92 ARG A CA 1
ATOM 763 C C . ARG A 1 92 ? 10.497 3.931 -6.640 1.00 90.69 92 ARG A C 1
ATOM 765 O O . ARG A 1 92 ? 10.132 3.574 -5.524 1.00 90.69 92 ARG A O 1
ATOM 772 N N . ALA A 1 93 ? 10.389 5.187 -7.071 1.00 94.00 93 ALA A N 1
ATOM 773 C CA . ALA A 1 93 ? 9.796 6.249 -6.258 1.00 94.00 93 ALA A CA 1
ATOM 774 C C . ALA A 1 93 ? 8.314 5.971 -5.942 1.00 94.00 93 ALA A C 1
ATOM 776 O O . ALA A 1 93 ? 7.872 6.151 -4.806 1.00 94.00 93 ALA A O 1
ATOM 777 N N . ASN A 1 94 ? 7.552 5.469 -6.918 1.00 92.88 94 ASN A N 1
ATOM 778 C CA . ASN A 1 94 ? 6.167 5.048 -6.701 1.00 92.88 94 ASN A CA 1
ATOM 779 C C . ASN A 1 94 ? 6.078 3.877 -5.715 1.00 92.88 94 ASN A C 1
ATOM 781 O O . ASN A 1 94 ? 5.236 3.898 -4.821 1.00 92.88 94 ASN A O 1
ATOM 785 N N . LEU A 1 95 ? 6.972 2.890 -5.825 1.00 91.44 95 LEU A N 1
ATOM 786 C CA . LEU A 1 95 ? 7.013 1.748 -4.912 1.00 91.44 95 LEU A CA 1
ATOM 787 C C . LEU A 1 95 ? 7.279 2.185 -3.465 1.00 91.44 95 LEU A C 1
ATOM 789 O O . LEU A 1 95 ? 6.636 1.697 -2.538 1.00 91.44 95 LEU A O 1
ATOM 793 N N . GLU A 1 96 ? 8.209 3.120 -3.267 1.00 94.00 96 GLU A N 1
ATOM 794 C CA . GLU A 1 96 ? 8.485 3.706 -1.954 1.00 94.00 96 GLU A CA 1
ATOM 795 C C . GLU A 1 96 ? 7.257 4.438 -1.397 1.00 94.00 96 GLU A C 1
ATOM 797 O O . GLU A 1 96 ? 6.890 4.243 -0.235 1.00 94.00 96 GLU A O 1
ATOM 802 N N . LYS A 1 97 ? 6.578 5.230 -2.233 1.00 94.50 97 LYS A N 1
ATOM 803 C CA . LYS A 1 97 ? 5.351 5.933 -1.848 1.00 94.50 97 LYS A CA 1
ATOM 804 C C . LYS A 1 97 ? 4.257 4.959 -1.395 1.00 94.50 97 LYS A C 1
ATOM 806 O O . LYS A 1 97 ? 3.734 5.127 -0.295 1.00 94.50 97 LYS A O 1
ATOM 811 N N . VAL A 1 98 ? 3.959 3.931 -2.191 1.00 92.56 98 VAL A N 1
ATOM 812 C CA . VAL A 1 98 ? 2.912 2.945 -1.871 1.00 92.56 98 VAL A CA 1
ATOM 813 C C . VAL A 1 98 ? 3.269 2.140 -0.615 1.00 92.56 98 VAL A C 1
ATOM 815 O O . VAL A 1 98 ? 2.406 1.899 0.226 1.00 92.56 98 VAL A O 1
ATOM 818 N N . ASN A 1 99 ? 4.543 1.786 -0.412 1.00 91.88 99 ASN A N 1
ATOM 819 C CA . ASN A 1 99 ? 4.988 1.146 0.834 1.00 91.88 99 ASN A CA 1
ATOM 820 C C . ASN A 1 99 ? 4.752 2.037 2.062 1.00 91.88 99 ASN A C 1
ATOM 822 O O . ASN A 1 99 ? 4.276 1.560 3.094 1.00 91.88 99 ASN A O 1
ATOM 826 N N . ASN A 1 100 ? 5.060 3.332 1.959 1.00 94.06 100 ASN A N 1
ATOM 827 C CA . ASN A 1 100 ? 4.827 4.285 3.042 1.00 94.06 100 ASN A CA 1
ATOM 828 C C . ASN A 1 100 ? 3.330 4.465 3.337 1.00 94.06 100 ASN A C 1
ATOM 830 O O . ASN A 1 100 ? 2.941 4.571 4.501 1.00 94.06 100 ASN A O 1
ATOM 834 N N . GLU A 1 101 ? 2.487 4.489 2.305 1.00 94.50 101 GLU A N 1
ATOM 835 C CA . GLU A 1 101 ? 1.026 4.528 2.447 1.00 94.50 101 GLU A CA 1
ATOM 836 C C . GLU A 1 101 ? 0.496 3.252 3.113 1.00 94.50 101 GLU A C 1
ATOM 838 O O . GLU A 1 101 ? -0.273 3.344 4.070 1.00 94.50 101 GLU A O 1
ATOM 843 N N . SER A 1 102 ? 0.996 2.076 2.718 1.00 92.00 102 SER A N 1
ATOM 844 C CA . SER A 1 102 ? 0.654 0.797 3.355 1.00 92.00 102 SER A CA 1
ATOM 845 C C . SER A 1 102 ? 1.014 0.788 4.839 1.00 92.00 102 SER A C 1
ATOM 847 O O . SER A 1 102 ? 0.206 0.374 5.667 1.00 92.00 102 SER A O 1
ATOM 849 N N . ALA A 1 103 ? 2.207 1.273 5.197 1.00 93.62 103 ALA A N 1
ATOM 850 C CA . ALA A 1 103 ? 2.645 1.328 6.589 1.00 93.62 103 ALA A CA 1
ATOM 851 C C . ALA A 1 103 ? 1.757 2.252 7.440 1.00 93.62 103 ALA A C 1
ATOM 853 O O . ALA A 1 103 ? 1.450 1.928 8.589 1.00 93.62 103 ALA A O 1
ATOM 854 N N . LYS A 1 104 ? 1.319 3.388 6.883 1.00 94.06 104 LYS A N 1
ATOM 855 C CA . LYS A 1 104 ? 0.383 4.301 7.556 1.00 94.06 104 LYS A CA 1
ATOM 856 C C . LYS A 1 104 ? -0.982 3.652 7.766 1.00 94.06 104 LYS A C 1
ATOM 858 O O . LYS A 1 104 ? -1.479 3.675 8.890 1.00 94.06 104 LYS A O 1
ATOM 863 N N . ALA A 1 105 ? -1.538 3.031 6.730 1.00 92.31 105 ALA A N 1
ATOM 864 C CA . ALA A 1 105 ? -2.827 2.351 6.810 1.00 92.31 105 ALA A CA 1
ATOM 865 C C . ALA A 1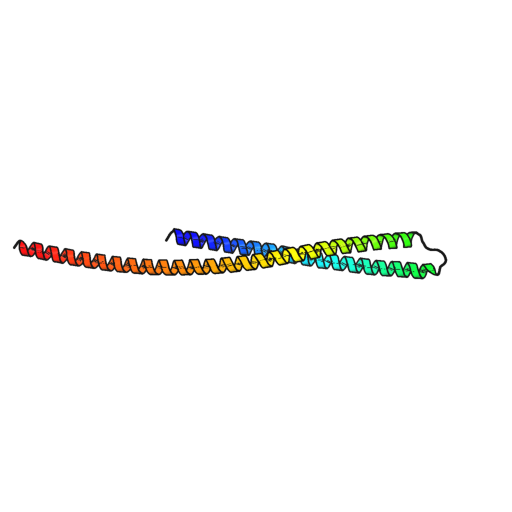 105 ? -2.801 1.179 7.817 1.00 92.31 105 ALA A C 1
ATOM 867 O O . ALA A 1 105 ? -3.759 0.967 8.560 1.00 92.31 105 ALA A O 1
ATOM 868 N N . ASP A 1 106 ? -1.674 0.466 7.934 1.00 92.38 106 ASP A N 1
ATOM 869 C CA . ASP A 1 106 ? -1.498 -0.601 8.930 1.00 92.38 106 ASP A CA 1
ATOM 870 C C . ASP A 1 106 ? -1.494 -0.057 10.368 1.00 92.38 106 ASP A C 1
ATOM 872 O O . ASP A 1 106 ? -1.997 -0.707 11.290 1.00 92.38 106 ASP A O 1
ATOM 876 N N . ILE A 1 107 ? -0.904 1.123 10.584 1.00 94.81 107 ILE A N 1
ATOM 877 C CA . ILE A 1 107 ? -0.919 1.805 11.886 1.00 94.81 107 ILE A CA 1
ATOM 878 C C . ILE A 1 107 ? -2.340 2.265 12.223 1.00 94.81 107 ILE A C 1
ATOM 880 O O . ILE A 1 107 ? -2.801 2.026 13.338 1.00 94.81 107 ILE A O 1
ATOM 884 N N . GLU A 1 108 ? -3.038 2.877 11.269 1.00 93.81 108 GLU A N 1
ATOM 885 C CA . GLU A 1 108 ? -4.418 3.342 11.436 1.00 93.81 108 GLU A CA 1
ATOM 886 C C . GLU A 1 108 ? -5.359 2.180 11.783 1.00 93.81 108 GLU A C 1
ATOM 888 O O . GLU A 1 108 ? -6.006 2.206 12.827 1.00 93.81 108 GLU A O 1
ATOM 893 N N . SER A 1 109 ? -5.301 1.075 11.033 1.00 91.88 109 SER A N 1
ATOM 894 C CA . SER A 1 109 ? -6.095 -0.127 11.321 1.00 91.88 109 SER A CA 1
ATOM 895 C C . SER A 1 109 ? -5.825 -0.711 12.718 1.00 91.88 109 SER A C 1
ATOM 897 O O . SER A 1 109 ? -6.741 -1.184 13.402 1.00 91.88 109 SER A O 1
ATOM 899 N N . LYS A 1 110 ? -4.570 -0.675 13.195 1.00 94.94 110 LYS A N 1
ATOM 900 C CA . LYS A 1 110 ? -4.229 -1.094 14.568 1.00 94.94 110 LYS A CA 1
ATOM 901 C C . LYS A 1 110 ? -4.830 -0.161 15.617 1.00 94.94 110 LYS A C 1
ATOM 903 O O . LYS A 1 110 ? -5.282 -0.655 16.653 1.00 94.94 110 LYS A O 1
ATOM 908 N N . ASN A 1 111 ? -4.832 1.144 15.364 1.00 93.50 111 ASN A N 1
ATOM 909 C CA . ASN A 1 111 ? -5.436 2.128 16.256 1.00 93.50 111 ASN A CA 1
ATOM 910 C C . ASN A 1 111 ? -6.953 1.932 16.328 1.00 93.50 111 ASN A C 1
ATOM 912 O O . ASN A 1 111 ? -7.474 1.766 17.430 1.00 93.50 111 ASN A O 1
ATOM 916 N N . ASP A 1 112 ? -7.631 1.800 15.187 1.00 92.62 112 ASP A N 1
ATOM 917 C CA . ASP A 1 112 ? -9.076 1.547 15.123 1.00 92.62 112 ASP A CA 1
ATOM 918 C C . ASP A 1 112 ? -9.461 0.268 15.869 1.00 92.62 112 ASP A C 1
ATOM 920 O O . ASP A 1 112 ? -10.432 0.223 16.624 1.00 92.62 112 ASP A O 1
ATOM 924 N N . LYS A 1 113 ? -8.652 -0.790 15.729 1.00 95.19 113 LYS A N 1
ATOM 925 C CA . LYS A 1 113 ? -8.853 -2.042 16.467 1.00 95.19 113 LYS A CA 1
ATOM 926 C C . LYS A 1 113 ? -8.722 -1.854 17.980 1.00 95.19 113 LYS A C 1
ATOM 928 O O . LYS A 1 113 ? -9.430 -2.522 18.738 1.00 95.19 113 LYS A O 1
ATOM 933 N N . ASN A 1 114 ? -7.799 -1.012 18.435 1.00 95.31 114 ASN A N 1
ATOM 934 C CA . ASN A 1 114 ? -7.622 -0.728 19.857 1.00 95.31 114 ASN A CA 1
ATOM 935 C C . ASN A 1 114 ? -8.772 0.125 20.407 1.00 95.31 114 ASN A C 1
ATOM 937 O O . ASN A 1 114 ? -9.293 -0.201 21.475 1.00 95.31 114 ASN A O 1
ATOM 941 N N . GLU A 1 115 ? -9.220 1.139 19.666 1.00 95.19 115 GLU A N 1
ATOM 942 C CA . GLU A 1 115 ? -10.396 1.935 20.032 1.00 95.19 115 GLU A CA 1
ATOM 943 C C . GLU A 1 115 ? -11.660 1.070 20.082 1.00 95.19 115 GLU A C 1
ATOM 945 O O . GLU A 1 115 ? -12.398 1.114 21.066 1.00 95.19 115 GLU A O 1
ATOM 950 N N . LEU A 1 116 ? -11.860 0.173 19.109 1.00 93.94 116 LEU A N 1
ATOM 951 C CA . LEU A 1 116 ? -12.993 -0.753 19.118 1.00 93.94 116 LEU A CA 1
ATOM 952 C C . LEU A 1 116 ? -12.998 -1.635 20.374 1.00 93.94 116 LEU A C 1
ATOM 954 O O . LEU A 1 116 ? -14.041 -1.816 21.005 1.00 93.94 116 LEU A O 1
ATOM 958 N N . LYS A 1 117 ? -11.835 -2.165 20.776 1.00 95.50 117 LYS A N 1
ATOM 959 C CA . LYS A 1 117 ? -11.705 -2.941 22.021 1.00 95.50 117 LYS A CA 1
ATOM 960 C C . LYS A 1 117 ? -12.068 -2.109 23.246 1.00 95.50 117 LYS A C 1
ATOM 962 O O . LYS A 1 117 ? -12.752 -2.611 24.133 1.00 95.50 117 LYS A O 1
ATOM 967 N N . LYS A 1 118 ? -11.620 -0.855 23.305 1.00 95.19 118 LYS A N 1
ATOM 968 C CA . LYS A 1 118 ? -11.918 0.048 24.420 1.00 95.19 118 LYS A CA 1
ATOM 969 C C . LYS A 1 118 ? -13.419 0.315 24.529 1.00 95.19 118 LYS A C 1
ATOM 971 O O . LYS A 1 118 ? -13.985 0.096 25.597 1.00 95.19 118 LYS A O 1
ATOM 976 N N . VAL A 1 119 ? -14.066 0.682 23.422 1.00 93.56 119 VAL A N 1
ATOM 977 C CA . VAL A 1 119 ? -15.520 0.916 23.378 1.00 93.56 119 VAL A CA 1
ATOM 978 C C . VAL A 1 119 ? -16.298 -0.353 23.746 1.00 93.56 119 VAL A C 1
ATOM 980 O O . VAL A 1 119 ? -17.285 -0.279 24.475 1.00 93.56 119 VAL A O 1
ATOM 983 N N . THR A 1 120 ? -15.829 -1.530 23.317 1.00 94.00 120 THR A N 1
ATOM 984 C CA . THR A 1 120 ? -16.430 -2.824 23.695 1.00 94.00 120 THR A CA 1
ATOM 985 C C . THR A 1 120 ? -16.398 -3.033 25.211 1.00 94.00 120 THR A C 1
ATOM 987 O O . THR A 1 120 ? -17.434 -3.293 25.820 1.00 94.00 120 THR A O 1
ATOM 990 N N . THR A 1 121 ? -15.235 -2.849 25.839 1.00 95.44 121 THR A N 1
ATOM 991 C CA . THR A 1 121 ? -15.083 -2.970 27.298 1.00 95.44 121 THR A CA 1
ATOM 992 C C . THR A 1 121 ? -15.962 -1.961 28.045 1.00 95.44 121 THR A C 1
ATOM 994 O O . THR A 1 121 ? -16.609 -2.301 29.035 1.00 95.44 121 THR A O 1
ATOM 997 N N . GLU A 1 122 ? -16.030 -0.711 27.578 1.00 94.56 122 GLU A N 1
ATOM 998 C CA . GLU A 1 122 ? -16.888 0.318 28.179 1.00 94.56 122 GLU A CA 1
ATOM 999 C C . GLU A 1 122 ? -18.380 -0.043 28.091 1.00 94.56 122 GLU A C 1
ATOM 1001 O O . GLU A 1 122 ? -19.131 0.190 29.045 1.00 94.56 122 GLU A O 1
ATOM 1006 N N . LEU A 1 123 ? -18.809 -0.653 26.982 1.00 92.38 123 LEU A N 1
ATOM 1007 C CA . LEU A 1 123 ? -20.176 -1.136 26.792 1.00 92.38 123 LEU A CA 1
ATOM 1008 C C . LEU A 1 123 ? -20.505 -2.306 27.733 1.00 92.38 123 LEU A C 1
ATOM 1010 O O . LEU A 1 123 ? -21.587 -2.332 28.324 1.00 92.38 123 LEU A O 1
ATOM 1014 N N . GLU A 1 124 ? -19.576 -3.244 27.930 1.00 93.75 124 GLU A N 1
ATOM 1015 C CA . GLU A 1 124 ? -19.723 -4.348 28.890 1.00 93.75 124 GLU A CA 1
ATOM 1016 C C . GLU A 1 124 ? -19.846 -3.833 30.334 1.00 93.75 124 GLU A C 1
ATOM 1018 O O . GLU A 1 124 ? -20.739 -4.249 31.083 1.00 93.75 124 GLU A O 1
ATOM 1023 N N . ILE A 1 125 ? -19.008 -2.864 30.721 1.00 94.75 125 ILE A N 1
ATOM 1024 C CA . ILE A 1 125 ? -19.080 -2.204 32.034 1.00 94.75 125 ILE A CA 1
ATOM 1025 C C . ILE A 1 125 ? -20.419 -1.475 32.206 1.00 94.75 125 ILE A C 1
ATOM 1027 O O . ILE A 1 125 ? -21.038 -1.542 33.268 1.00 94.75 125 ILE A O 1
ATOM 1031 N N . ALA A 1 126 ? -20.901 -0.774 31.181 1.00 92.00 126 ALA A N 1
ATOM 1032 C CA . ALA A 1 126 ? -22.192 -0.099 31.254 1.00 92.00 126 ALA A CA 1
ATOM 1033 C C . ALA A 1 126 ? -23.352 -1.100 31.377 1.00 92.00 126 ALA A C 1
ATOM 1035 O O . ALA A 1 126 ? -24.238 -0.908 32.207 1.00 92.00 126 ALA A O 1
ATOM 1036 N N . SER A 1 127 ? -23.316 -2.198 30.617 1.00 92.44 127 SER A N 1
ATOM 1037 C CA . SER A 1 127 ? -24.331 -3.256 30.671 1.00 92.44 127 SER A CA 1
ATOM 1038 C C . SER A 1 127 ? -24.408 -3.911 32.051 1.00 92.44 127 SER A C 1
ATOM 1040 O O . SER A 1 127 ? -25.496 -4.080 32.604 1.00 92.44 127 SER A O 1
ATOM 1042 N N . THR A 1 128 ? -23.258 -4.247 32.639 1.00 95.75 128 THR A N 1
ATOM 1043 C CA . THR A 1 128 ? -23.196 -4.821 33.993 1.00 95.75 128 THR A CA 1
ATOM 1044 C C . THR A 1 128 ? -23.734 -3.855 35.047 1.00 95.75 128 THR A C 1
ATOM 1046 O O . THR A 1 128 ? -24.533 -4.270 35.887 1.00 95.75 128 THR A O 1
ATOM 1049 N N . LYS A 1 129 ? -23.390 -2.561 34.965 1.00 95.88 129 LYS A N 1
ATOM 1050 C CA . LYS A 1 129 ? -23.964 -1.522 35.837 1.00 95.88 129 LYS A CA 1
ATOM 1051 C C . LYS A 1 129 ? -25.480 -1.416 35.688 1.00 95.88 129 LYS A C 1
ATOM 1053 O O . LYS A 1 129 ? -26.167 -1.388 36.701 1.00 95.88 129 LYS A O 1
ATOM 1058 N N . THR A 1 130 ? -26.009 -1.416 34.462 1.00 93.94 130 THR A N 1
ATOM 1059 C CA . THR A 1 130 ? -27.462 -1.376 34.234 1.00 93.94 130 THR A CA 1
ATOM 1060 C C . THR A 1 130 ? -28.163 -2.567 34.886 1.00 93.94 130 THR A C 1
ATOM 1062 O O . THR A 1 130 ? -29.100 -2.363 35.654 1.00 93.94 130 THR A O 1
ATOM 1065 N N . LYS A 1 131 ? -27.662 -3.792 34.682 1.00 95.62 131 LYS A N 1
ATOM 1066 C CA . LYS A 1 131 ? -28.224 -4.998 35.319 1.00 95.62 131 LYS A CA 1
ATOM 1067 C C . LYS A 1 131 ? -28.205 -4.915 36.845 1.00 95.62 131 LYS A C 1
ATOM 1069 O O . LYS A 1 131 ? -29.147 -5.352 37.501 1.00 95.62 131 LYS A O 1
ATOM 1074 N N . HIS A 1 132 ? -27.136 -4.360 37.416 1.00 9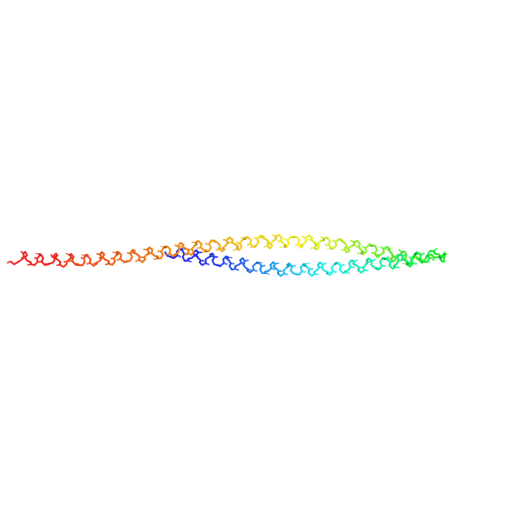6.88 132 HIS A N 1
ATOM 1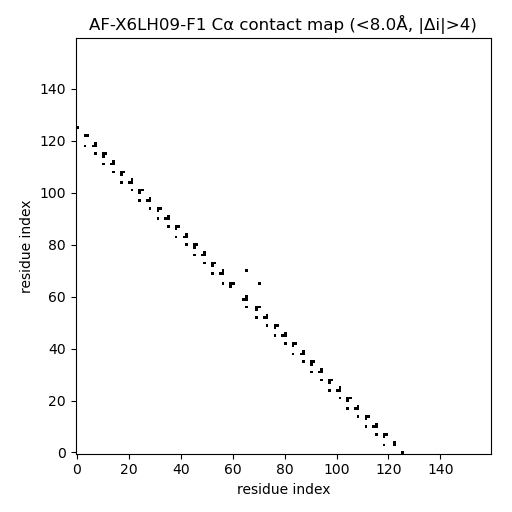075 C CA . HIS A 1 132 ? -27.043 -4.154 38.857 1.00 96.88 132 HIS A CA 1
ATOM 1076 C C . HIS A 1 132 ? -28.109 -3.168 39.352 1.00 96.88 132 HIS A C 1
ATOM 1078 O O . HIS A 1 132 ? -28.877 -3.513 40.244 1.00 96.88 132 HIS A O 1
ATOM 1084 N N . THR A 1 133 ? -28.237 -2.007 38.703 1.00 96.38 133 THR A N 1
ATOM 1085 C CA . THR A 1 133 ? -29.251 -1.003 39.065 1.00 96.38 133 THR A CA 1
ATOM 1086 C C . THR A 1 133 ? -30.685 -1.502 38.869 1.00 96.38 133 THR A C 1
ATOM 1088 O O . THR A 1 133 ? -31.574 -1.147 39.636 1.00 96.38 133 THR A O 1
ATOM 1091 N N . GLU A 1 134 ? -30.934 -2.353 37.867 1.00 96.94 134 GLU A N 1
ATOM 1092 C CA . GLU A 1 134 ? -32.241 -2.987 37.653 1.00 96.94 134 GLU A CA 1
ATOM 1093 C C . GLU A 1 134 ? -32.596 -3.941 38.796 1.00 96.94 134 GLU A C 1
ATOM 1095 O O . GLU A 1 134 ? -33.747 -3.967 39.238 1.00 96.94 134 GLU A O 1
ATOM 1100 N N . LYS A 1 135 ? -31.608 -4.690 39.300 1.00 97.75 135 LYS A N 1
ATOM 1101 C CA . LYS A 1 135 ? -31.780 -5.560 40.464 1.00 97.75 135 LYS A CA 1
ATOM 1102 C C . LYS A 1 135 ? -32.089 -4.746 41.722 1.00 97.75 135 LYS A C 1
ATOM 1104 O O . LYS A 1 135 ? -33.096 -5.019 42.363 1.00 97.75 135 LYS A O 1
ATOM 1109 N N . GLU A 1 136 ? -31.283 -3.728 42.027 1.00 97.94 136 GLU A N 1
ATOM 1110 C CA . GLU A 1 136 ? -31.500 -2.847 43.188 1.00 97.94 136 GLU A CA 1
ATOM 1111 C C . GLU A 1 136 ? -32.877 -2.170 43.140 1.00 97.94 136 GLU A C 1
ATOM 1113 O O . GLU A 1 136 ? -33.582 -2.096 44.144 1.00 97.94 136 GLU A O 1
ATOM 1118 N N . LEU A 1 137 ? -33.306 -1.725 41.954 1.00 97.50 137 LEU A N 1
ATOM 1119 C CA . LEU A 1 137 ? -34.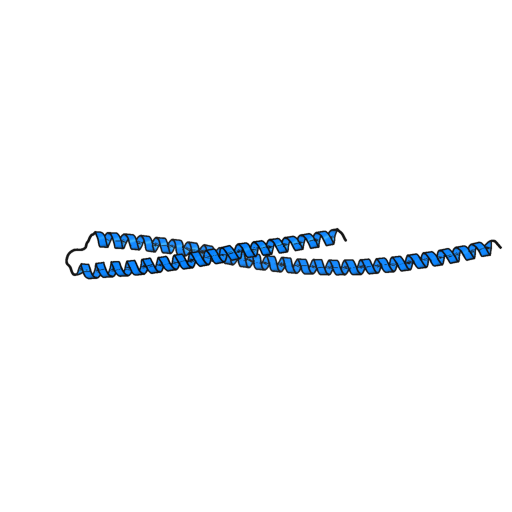642 -1.167 41.754 1.00 97.50 137 LEU A CA 1
ATOM 1120 C C . LEU A 1 137 ? -35.748 -2.204 42.002 1.00 97.50 137 LEU A C 1
ATOM 1122 O O . LEU A 1 137 ? -36.812 -1.854 42.513 1.00 97.50 137 LEU A O 1
ATOM 1126 N N . GLY A 1 138 ? -35.531 -3.460 41.606 1.00 97.75 138 GLY A N 1
ATOM 1127 C CA . GLY A 1 138 ? -36.442 -4.569 41.885 1.00 97.75 138 GLY A CA 1
ATOM 1128 C C . GLY A 1 138 ? -36.577 -4.840 43.383 1.00 97.75 138 GLY A C 1
ATOM 1129 O O . GLY A 1 138 ? -37.700 -4.922 43.884 1.00 97.75 138 GLY A O 1
ATOM 1130 N N . ASP A 1 139 ? -35.448 -4.897 44.089 1.00 97.88 139 ASP A N 1
ATOM 1131 C CA . ASP A 1 139 ? -35.391 -5.113 45.536 1.00 97.88 139 ASP A CA 1
ATOM 1132 C C . ASP A 1 139 ? -36.103 -3.966 46.286 1.00 97.88 139 ASP A C 1
ATOM 1134 O O . ASP A 1 139 ? -37.028 -4.212 47.060 1.00 97.88 139 ASP A O 1
ATOM 1138 N N . ALA A 1 140 ? -35.810 -2.705 45.946 1.00 97.75 140 ALA A N 1
ATOM 1139 C CA . ALA A 1 140 ? -36.464 -1.536 46.544 1.00 97.75 140 ALA A CA 1
ATOM 1140 C C . ALA A 1 140 ? -37.983 -1.480 46.278 1.00 97.75 140 ALA A C 1
ATOM 1142 O O . ALA A 1 140 ? -38.766 -1.049 47.127 1.00 97.75 140 ALA A O 1
ATOM 1143 N N . LYS A 1 141 ? -38.435 -1.917 45.093 1.00 97.75 141 LYS A N 1
ATOM 1144 C CA . LYS A 1 141 ? -39.873 -2.015 44.782 1.00 97.75 141 LYS A CA 1
ATOM 1145 C C . LYS A 1 141 ? -40.573 -3.062 45.641 1.00 97.75 141 LYS A C 1
ATOM 1147 O O . LYS A 1 141 ? -41.730 -2.843 46.000 1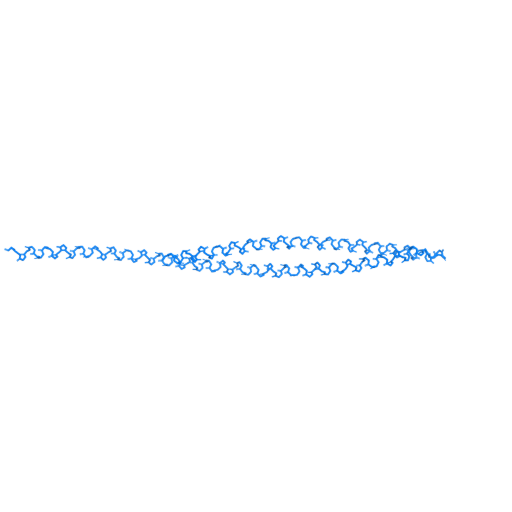.00 97.75 141 LYS A O 1
ATOM 1152 N N . LYS A 1 142 ? -39.898 -4.174 45.939 1.00 97.75 142 LYS A N 1
ATOM 1153 C CA . LYS A 1 142 ? -40.422 -5.222 46.815 1.00 97.75 142 LYS A CA 1
ATOM 1154 C C . LYS A 1 142 ? -40.551 -4.710 48.249 1.00 97.75 142 LYS A C 1
ATOM 1156 O O . LYS A 1 142 ? -41.650 -4.756 48.786 1.00 97.75 142 LYS A O 1
ATOM 1161 N N . GLU A 1 143 ? -39.493 -4.113 48.798 1.00 97.75 143 GLU A N 1
ATOM 1162 C CA . GLU A 1 143 ? -39.508 -3.513 50.144 1.00 97.75 143 GLU A CA 1
ATOM 1163 C C . GLU A 1 143 ? -40.604 -2.445 50.294 1.00 97.75 143 GLU A C 1
ATOM 1165 O O . GLU A 1 143 ? -41.313 -2.400 51.297 1.00 97.75 143 GLU A O 1
ATOM 1170 N N . LEU A 1 144 ? -40.805 -1.606 49.270 1.00 97.38 144 LEU A N 1
ATOM 1171 C CA . LEU A 1 144 ? -41.900 -0.632 49.253 1.00 97.38 144 LEU A CA 1
ATOM 1172 C C . LEU A 1 144 ? -43.287 -1.299 49.249 1.00 97.38 144 LEU A C 1
ATOM 1174 O O . LEU A 1 144 ? -44.242 -0.721 49.771 1.00 97.38 144 LEU A O 1
ATOM 1178 N N . GLY A 1 145 ? -43.422 -2.460 48.607 1.00 97.50 145 GLY A N 1
ATOM 1179 C CA . GLY A 1 145 ? -44.639 -3.268 48.629 1.00 97.50 145 GLY A CA 1
ATOM 1180 C C . GLY A 1 145 ? -44.930 -3.792 50.031 1.00 97.50 145 GLY A C 1
ATOM 1181 O O . GLY A 1 145 ? -46.007 -3.514 50.559 1.00 97.50 145 GLY A O 1
ATOM 1182 N N . ASP A 1 146 ? -43.938 -4.438 50.642 1.00 97.31 146 ASP A N 1
ATOM 1183 C CA . ASP A 1 146 ? -44.019 -5.005 51.991 1.00 97.31 146 ASP A CA 1
ATOM 1184 C C . ASP A 1 146 ? -44.383 -3.910 53.020 1.00 97.31 146 ASP A C 1
ATOM 1186 O O . ASP A 1 146 ? -45.367 -4.026 53.751 1.00 97.31 146 ASP A O 1
ATOM 1190 N N . ALA A 1 147 ? -43.702 -2.756 52.983 1.00 97.06 147 ALA A N 1
ATOM 1191 C CA . ALA A 1 147 ? -43.983 -1.628 53.880 1.00 97.06 147 ALA A CA 1
ATOM 1192 C C . ALA A 1 147 ? -45.393 -1.025 53.702 1.00 97.06 147 ALA A C 1
ATOM 1194 O O . ALA A 1 147 ? -46.000 -0.523 54.654 1.00 97.06 147 ALA A O 1
ATOM 1195 N N . LYS A 1 148 ? -45.942 -1.038 52.478 1.00 96.75 148 LYS A N 1
ATOM 1196 C CA . LYS A 1 148 ? -47.321 -0.585 52.224 1.00 96.75 148 LYS A CA 1
ATOM 1197 C C . LYS A 1 148 ? -48.352 -1.549 52.802 1.00 96.75 148 LYS A C 1
ATOM 1199 O O . LYS A 1 148 ? -49.411 -1.090 53.236 1.00 96.75 148 LYS A O 1
ATOM 1204 N N . GLU A 1 149 ? -48.067 -2.846 52.772 1.00 96.38 149 GLU A N 1
ATOM 1205 C CA . GLU A 1 149 ? -48.933 -3.877 53.338 1.00 96.38 149 GLU A CA 1
ATOM 1206 C C . GLU A 1 149 ? -48.954 -3.787 54.868 1.00 96.38 149 GLU A C 1
ATOM 1208 O O . GLU A 1 149 ? -50.033 -3.645 55.446 1.00 96.38 149 GLU A O 1
ATOM 1213 N N . GLU A 1 150 ? -47.786 -3.675 55.509 1.00 96.31 150 GLU A N 1
ATOM 1214 C CA . GLU A 1 150 ? -47.674 -3.429 56.955 1.00 96.31 150 GLU A CA 1
ATOM 1215 C C . GLU A 1 150 ? -48.431 -2.160 57.391 1.00 96.31 150 GLU A C 1
ATOM 1217 O O . GLU A 1 150 ? -49.198 -2.168 58.358 1.00 96.31 150 GLU A O 1
ATOM 1222 N N . LEU A 1 151 ? -48.291 -1.053 56.648 1.00 95.88 151 LEU A N 1
ATOM 1223 C CA . LEU A 1 151 ? -49.008 0.193 56.946 1.00 95.88 151 LEU A CA 1
ATOM 1224 C C . LEU A 1 151 ? -50.534 0.023 56.876 1.00 95.88 151 LEU A C 1
ATOM 1226 O O . LEU A 1 151 ? -51.271 0.667 57.634 1.00 95.88 151 LEU A O 1
ATOM 1230 N N . LYS A 1 152 ? -51.022 -0.806 55.948 1.00 95.50 152 LYS A N 1
ATOM 1231 C CA . LYS A 1 152 ? -52.449 -1.109 55.812 1.00 95.50 152 LYS A CA 1
ATOM 1232 C C . LYS A 1 152 ? -52.944 -1.901 57.021 1.00 95.50 152 LYS A C 1
ATOM 1234 O O . LYS A 1 152 ? -53.956 -1.512 57.600 1.00 95.50 152 LYS A O 1
ATOM 1239 N N . GLU A 1 153 ? -52.209 -2.927 57.444 1.00 94.94 153 GLU A N 1
ATOM 1240 C CA . GLU A 1 153 ? -52.545 -3.713 58.637 1.00 94.94 153 GLU A CA 1
ATOM 1241 C C . GLU A 1 153 ? -52.600 -2.850 59.904 1.00 94.94 153 GLU A C 1
ATOM 1243 O O . GLU A 1 153 ? -53.572 -2.914 60.661 1.00 94.94 153 GLU A O 1
ATOM 1248 N N . VAL A 1 154 ? -51.611 -1.972 60.110 1.00 95.69 154 VAL A N 1
ATOM 1249 C CA . VAL A 1 154 ? -51.595 -1.033 61.246 1.00 95.69 154 VAL A CA 1
ATOM 1250 C C . VAL A 1 154 ? -52.817 -0.111 61.221 1.00 95.69 154 VAL A C 1
ATOM 1252 O O . VAL A 1 154 ? -53.460 0.101 62.252 1.00 95.69 154 VAL A O 1
ATOM 1255 N N . LYS A 1 155 ? -53.181 0.422 60.047 1.00 94.06 155 LYS A N 1
ATOM 1256 C CA . LYS A 1 155 ? -54.377 1.265 59.892 1.00 94.06 155 LYS A CA 1
ATOM 1257 C C . LYS A 1 155 ? -55.673 0.521 60.192 1.00 94.06 155 LYS A C 1
ATOM 1259 O O . LYS A 1 155 ? -56.577 1.124 60.765 1.00 94.06 155 LYS A O 1
ATOM 1264 N N . ASP A 1 156 ? -55.786 -0.733 59.776 1.00 93.94 156 ASP A N 1
ATOM 1265 C CA . ASP A 1 156 ? -56.989 -1.533 60.002 1.00 93.94 156 ASP A CA 1
ATOM 1266 C C . ASP A 1 156 ? -57.126 -1.928 61.481 1.00 93.94 156 ASP A C 1
ATOM 1268 O O . ASP A 1 156 ? -58.237 -1.937 62.009 1.00 93.94 156 ASP A O 1
ATOM 1272 N N . ASN A 1 157 ? -56.009 -2.155 62.180 1.00 91.81 157 ASN A N 1
ATOM 1273 C CA . ASN A 1 157 ? -55.995 -2.405 63.624 1.00 91.81 157 ASN A CA 1
ATOM 1274 C C . ASN A 1 157 ? -56.368 -1.168 64.457 1.00 91.81 157 ASN A C 1
ATOM 1276 O O . ASN A 1 157 ? -57.058 -1.312 65.457 1.00 91.81 157 ASN A O 1
ATOM 1280 N N . LEU A 1 158 ? -55.981 0.042 64.038 1.00 90.88 158 LEU A N 1
ATOM 1281 C CA . LEU A 1 158 ? -56.350 1.296 64.720 1.00 90.88 158 LEU A CA 1
ATOM 1282 C C . LEU A 1 158 ? -57.839 1.670 64.597 1.00 90.88 158 LEU A C 1
ATOM 1284 O O . LEU A 1 158 ? -58.300 2.569 65.295 1.00 90.88 158 LEU A O 1
ATOM 1288 N N . LYS A 1 159 ? -58.577 1.042 63.675 1.00 83.25 159 LYS A N 1
ATOM 1289 C CA . LYS A 1 159 ? -60.008 1.301 63.439 1.00 83.25 159 LYS A CA 1
ATOM 1290 C C . LYS A 1 159 ? -60.943 0.325 64.164 1.00 83.25 159 LYS A C 1
ATOM 1292 O O . LYS A 1 159 ? -62.156 0.512 64.073 1.00 83.25 159 LYS A O 1
ATOM 1297 N N . LYS A 1 160 ? -60.405 -0.721 64.796 1.00 67.06 160 LYS A N 1
ATOM 1298 C CA . LYS A 1 160 ? -61.149 -1.691 65.614 1.00 67.06 160 LYS A CA 1
ATOM 1299 C C . LYS A 1 160 ? -61.185 -1.238 67.066 1.00 67.06 160 LYS A C 1
ATOM 1301 O O . LYS A 1 160 ? -62.222 -1.506 67.706 1.00 67.06 160 LYS A O 1
#

Nearest PDB structures (foldseek):
  7nna-assembly1_A  TM=3.887E-01  e=1.107E+00  Klebsiella pneumoniae
  5nnv-assembly1_A  TM=4.238E-01  e=1.589E+00  Bacillus subtilis subsp. subtilis str. 168

pLDDT: mean 90.53, std 8.06, range [56.69, 97.94]